Protein AF-A0A1M4RXK2-F1 (afdb_monomer)

Nearest PDB structures (foldseek):
  6ql5-assembly1_A  TM=4.694E-01  e=9.727E+00  Saccharomyces cerevisiae
  6ql9-assembly1_C  TM=3.979E-01  e=5.019E+00  Saccharomyces cerevisiae S288C
  6ql6-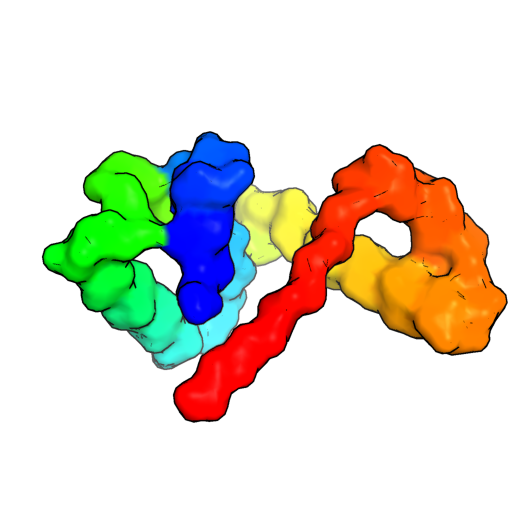assembly1_B  TM=3.701E-01  e=6.121E+00  Saccharomyces cerevisiae

Solvent-accessible surface area (backbone atoms only — not comparable to full-atom values): 5852 Å² total; per-residue (Å²): 134,56,71,63,35,47,38,31,73,74,64,69,44,52,66,48,77,42,74,55,70,58,68,73,57,52,51,50,54,51,52,55,48,53,52,35,40,76,70,64,56,26,58,88,82,49,43,80,45,68,40,48,55,90,80,39,70,70,65,55,53,62,56,54,54,51,49,25,47,54,37,33,76,73,71,46,45,76,64,23,70,72,44,52,90,80,56,87,87,79,89,80,77,79,80,129

Structure (mmCIF, N/CA/C/O backbone):
data_AF-A0A1M4RXK2-F1
#
_entry.id   AF-A0A1M4RXK2-F1
#
loop_
_atom_site.group_PDB
_atom_site.id
_atom_site.type_symbol
_atom_site.label_atom_id
_atom_site.label_alt_id
_atom_site.label_comp_id
_atom_site.label_asym_id
_atom_site.label_entity_id
_atom_site.label_seq_id
_atom_site.pdbx_PDB_ins_code
_atom_site.Cartn_x
_atom_site.Cartn_y
_atom_site.Cartn_z
_atom_site.occupancy
_atom_site.B_iso_or_equiv
_atom_site.auth_seq_id
_atom_site.auth_comp_id
_atom_site.auth_asym_id
_atom_site.auth_atom_id
_atom_site.pdbx_PDB_model_num
ATOM 1 N N . MET A 1 1 ? -10.740 13.062 -2.199 1.00 56.62 1 MET A N 1
ATOM 2 C CA . MET A 1 1 ? -11.106 11.746 -1.629 1.00 56.62 1 MET A CA 1
ATOM 3 C C . MET A 1 1 ? -9.842 11.098 -1.102 1.00 56.62 1 MET A C 1
ATOM 5 O O . MET A 1 1 ? -8.802 11.283 -1.721 1.00 56.62 1 MET A O 1
ATOM 9 N N . THR A 1 2 ? -9.905 10.410 0.038 1.00 75.94 2 THR A N 1
ATOM 10 C CA . THR A 1 2 ? -8.755 9.670 0.587 1.00 75.94 2 THR A CA 1
ATOM 11 C C . THR A 1 2 ? -8.646 8.295 -0.075 1.00 75.94 2 THR A C 1
ATOM 13 O O . THR A 1 2 ? -9.654 7.751 -0.525 1.00 75.94 2 THR A O 1
ATOM 16 N N . LEU A 1 3 ? -7.440 7.715 -0.103 1.00 82.81 3 LEU A N 1
ATOM 17 C CA . LEU A 1 3 ? -7.179 6.377 -0.657 1.00 82.81 3 LEU A CA 1
ATOM 18 C C . LEU A 1 3 ? -8.163 5.319 -0.122 1.00 82.81 3 LEU A C 1
ATOM 20 O O . LEU A 1 3 ? -8.736 4.559 -0.889 1.00 82.81 3 LEU A O 1
ATOM 24 N N . MET A 1 4 ? -8.435 5.334 1.183 1.00 88.00 4 MET A N 1
ATOM 25 C CA . MET A 1 4 ? -9.327 4.376 1.854 1.00 88.00 4 MET A CA 1
ATOM 26 C C . MET A 1 4 ? -10.773 4.442 1.338 1.00 88.00 4 MET A C 1
ATOM 28 O O . MET A 1 4 ? -11.435 3.417 1.223 1.0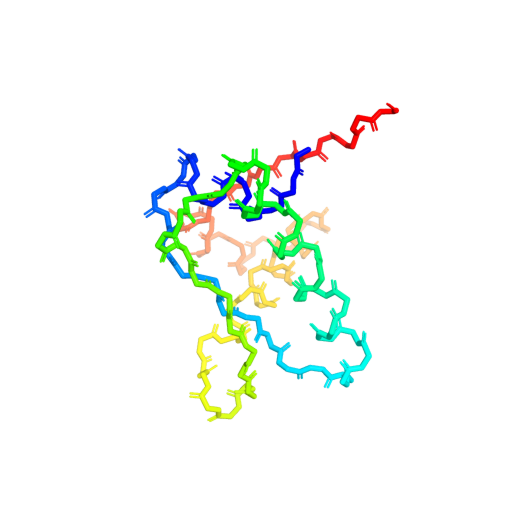0 88.00 4 MET A O 1
ATOM 32 N N . THR A 1 5 ? -11.249 5.644 0.990 1.00 84.38 5 THR A N 1
ATOM 33 C CA . THR A 1 5 ? -12.595 5.854 0.422 1.00 84.38 5 THR A CA 1
ATOM 34 C C . THR A 1 5 ? -12.697 5.200 -0.954 1.00 84.38 5 THR A C 1
ATOM 36 O O . THR A 1 5 ? -13.682 4.539 -1.270 1.00 84.38 5 THR A O 1
ATOM 39 N N . ILE A 1 6 ? -11.650 5.372 -1.766 1.00 86.88 6 ILE A N 1
ATOM 40 C CA . ILE A 1 6 ? -11.569 4.806 -3.113 1.00 86.88 6 ILE A CA 1
ATOM 41 C C . ILE A 1 6 ? -11.506 3.280 -3.029 1.00 86.88 6 ILE A C 1
ATOM 43 O O . ILE A 1 6 ? -12.274 2.608 -3.707 1.00 86.88 6 ILE A O 1
ATOM 47 N N . LEU A 1 7 ? -10.640 2.739 -2.170 1.00 88.69 7 LEU A N 1
ATOM 48 C CA . LEU A 1 7 ? -10.480 1.295 -1.994 1.00 88.69 7 LEU A CA 1
ATOM 49 C C . LEU A 1 7 ? -11.773 0.630 -1.498 1.00 88.69 7 LEU A C 1
ATOM 51 O O . LEU A 1 7 ? -12.208 -0.359 -2.080 1.00 88.69 7 LEU A O 1
ATOM 55 N N . SER A 1 8 ? -12.421 1.209 -0.484 1.00 88.38 8 SER A N 1
ATOM 56 C CA . SER A 1 8 ? -13.656 0.655 0.080 1.00 88.38 8 SER A CA 1
ATOM 57 C C . SER A 1 8 ? -14.831 0.731 -0.897 1.00 88.38 8 SER A C 1
ATOM 59 O O . SER A 1 8 ? -15.486 -0.277 -1.139 1.00 88.38 8 SER A O 1
ATOM 61 N N . GLY A 1 9 ? -15.103 1.902 -1.483 1.00 85.56 9 GLY A N 1
ATOM 62 C CA . GLY A 1 9 ? -16.295 2.092 -2.317 1.00 85.56 9 GLY A CA 1
ATOM 63 C C . GLY A 1 9 ? -16.114 1.708 -3.786 1.00 85.56 9 GLY A C 1
ATOM 64 O O . GLY A 1 9 ? -17.039 1.199 -4.408 1.00 85.56 9 GLY A O 1
ATOM 65 N N . GLY A 1 10 ? -14.936 1.972 -4.354 1.00 83.25 10 GLY A N 1
ATOM 66 C CA . GLY A 1 10 ? -14.662 1.782 -5.782 1.00 83.25 10 GLY A CA 1
ATOM 67 C C . GLY A 1 10 ? -14.075 0.418 -6.135 1.00 83.25 10 GLY A C 1
ATOM 68 O O . GLY A 1 10 ? -14.221 -0.018 -7.274 1.00 83.25 10 GLY A O 1
ATOM 69 N N . TYR A 1 11 ? -13.426 -0.249 -5.177 1.00 86.69 11 TYR A N 1
ATOM 70 C CA . TYR A 1 11 ? -12.726 -1.516 -5.411 1.00 86.69 11 TYR A CA 1
ATOM 71 C C . TYR A 1 11 ? -13.215 -2.671 -4.531 1.00 86.69 11 TYR A C 1
ATOM 73 O O . TYR A 1 11 ? -12.730 -3.785 -4.699 1.00 86.69 11 TYR A O 1
ATOM 81 N N . GLY A 1 12 ? -14.159 -2.429 -3.613 1.00 87.62 12 GLY A N 1
ATOM 82 C CA . GLY A 1 12 ? -14.672 -3.466 -2.711 1.00 87.62 12 GLY A CA 1
ATOM 83 C C . GLY A 1 12 ? -13.589 -4.066 -1.811 1.00 87.62 12 GLY A C 1
ATOM 84 O O . GLY A 1 12 ? -13.648 -5.241 -1.474 1.00 87.62 12 GLY A O 1
ATOM 85 N N . VAL A 1 13 ? -12.558 -3.285 -1.481 1.00 91.12 13 VAL A N 1
ATOM 86 C CA . VAL A 1 13 ? -11.494 -3.713 -0.572 1.00 91.12 13 VAL A CA 1
ATOM 87 C C . VAL A 1 13 ? -11.978 -3.531 0.859 1.00 91.12 13 VAL A C 1
ATOM 89 O O . VAL A 1 13 ? -12.389 -2.433 1.232 1.00 91.12 13 VAL A O 1
ATOM 92 N N . ASP A 1 14 ? -11.858 -4.579 1.669 1.00 93.75 14 ASP A N 1
ATOM 93 C CA . ASP A 1 14 ? -12.276 -4.566 3.077 1.00 93.75 14 ASP A CA 1
ATOM 94 C C . ASP A 1 14 ? -11.116 -4.315 4.050 1.00 93.75 14 ASP A C 1
ATOM 96 O O . ASP A 1 14 ? -11.329 -3.990 5.217 1.00 93.75 14 ASP A O 1
ATOM 100 N N . GLU A 1 15 ? -9.868 -4.456 3.603 1.00 94.44 15 GLU A N 1
ATOM 101 C CA . GLU A 1 15 ? -8.691 -4.293 4.455 1.00 94.44 15 GLU A CA 1
ATOM 102 C C . GLU A 1 15 ? -7.544 -3.608 3.711 1.00 94.44 15 GLU A C 1
ATOM 104 O O . GLU A 1 15 ? -7.141 -4.019 2.625 1.00 94.44 15 GLU A O 1
ATOM 109 N N . LEU A 1 16 ? -6.991 -2.568 4.336 1.00 93.69 16 LEU A N 1
ATOM 110 C CA . LEU A 1 16 ? -5.760 -1.913 3.919 1.00 93.69 16 LEU A CA 1
ATOM 111 C C . LEU A 1 16 ? -4.663 -2.189 4.947 1.00 93.69 16 LEU A C 1
ATOM 113 O O . LEU A 1 16 ? -4.775 -1.812 6.118 1.00 93.69 16 LEU A O 1
ATOM 117 N N . VAL A 1 17 ? -3.579 -2.804 4.482 1.00 94.62 17 VAL A N 1
ATOM 118 C CA . VAL A 1 17 ? -2.354 -2.997 5.259 1.00 94.62 17 VAL A CA 1
ATOM 119 C C . VAL A 1 17 ? -1.318 -1.995 4.771 1.00 94.62 17 VAL A C 1
ATOM 121 O O . VAL A 1 17 ? -0.972 -1.979 3.593 1.00 94.62 17 VAL A O 1
ATOM 124 N N . LEU A 1 18 ? -0.843 -1.148 5.677 1.00 94.06 18 LEU A N 1
ATOM 125 C CA . LEU A 1 18 ? 0.262 -0.230 5.433 1.00 94.06 18 LEU A CA 1
ATOM 126 C C . LEU A 1 18 ? 1.526 -0.756 6.101 1.00 94.06 18 LEU A C 1
ATOM 128 O O . LEU A 1 18 ? 1.463 -1.435 7.129 1.00 94.06 18 LEU A O 1
ATOM 132 N N . GLU A 1 19 ? 2.682 -0.413 5.545 1.00 94.25 19 GLU A N 1
ATOM 133 C CA . GLU A 1 19 ? 3.929 -0.673 6.247 1.00 94.25 19 GLU A CA 1
ATOM 134 C C . GLU A 1 19 ? 4.018 0.194 7.505 1.00 94.25 19 GLU A C 1
ATOM 136 O O . GLU A 1 19 ? 3.710 1.391 7.501 1.00 94.25 19 GLU A O 1
ATOM 141 N N . ARG A 1 20 ? 4.432 -0.433 8.603 1.00 93.94 20 ARG A N 1
ATOM 142 C CA . ARG A 1 20 ? 4.661 0.231 9.875 1.00 93.94 20 ARG A CA 1
ATOM 143 C C . ARG A 1 20 ? 5.890 1.129 9.781 1.00 93.94 20 ARG A C 1
ATOM 145 O O . ARG A 1 20 ? 6.979 0.666 9.451 1.00 93.94 20 ARG A O 1
ATOM 152 N N . ARG A 1 21 ? 5.725 2.409 10.120 1.00 90.94 21 ARG A N 1
ATOM 153 C CA . ARG A 1 21 ? 6.796 3.414 10.070 1.00 90.94 21 ARG A CA 1
ATOM 154 C C . ARG A 1 21 ? 7.082 3.932 11.478 1.00 90.94 21 ARG A C 1
ATOM 156 O O . ARG A 1 21 ? 7.105 3.178 12.450 1.00 90.94 21 ARG A O 1
ATOM 163 N N . GLN A 1 22 ? 7.332 5.234 11.610 1.00 95.06 22 GLN A N 1
ATOM 164 C CA . GLN A 1 22 ? 7.397 5.870 12.917 1.00 95.06 22 GLN A CA 1
ATOM 165 C C . GLN A 1 22 ? 5.997 5.918 13.528 1.00 95.06 22 GLN A C 1
ATOM 167 O O . GLN A 1 22 ? 5.039 6.306 12.862 1.00 95.06 22 GLN A O 1
ATOM 172 N N . GLN A 1 23 ? 5.900 5.647 14.829 1.00 94.44 23 GLN A N 1
ATOM 173 C CA . GLN A 1 23 ? 4.637 5.621 15.575 1.00 94.44 23 GLN A CA 1
ATOM 174 C C . GLN A 1 23 ? 3.745 6.850 15.307 1.00 94.44 23 GLN A C 1
ATOM 176 O O . GLN A 1 23 ? 2.550 6.714 15.069 1.00 94.44 23 GLN A O 1
ATOM 181 N N . LYS A 1 24 ? 4.341 8.051 15.249 1.00 95.50 24 LYS A N 1
ATOM 182 C CA . LYS A 1 24 ? 3.632 9.308 14.959 1.00 95.50 24 LYS A CA 1
ATOM 183 C C . LYS A 1 24 ? 2.975 9.333 13.570 1.00 95.50 24 LYS A C 1
ATOM 185 O O . LYS A 1 24 ? 1.940 9.973 13.398 1.00 95.50 24 LYS A O 1
ATOM 190 N N . GLN A 1 25 ? 3.586 8.694 12.575 1.00 92.94 25 GLN A N 1
ATOM 191 C CA . GLN A 1 25 ? 3.033 8.597 11.223 1.00 92.94 25 GLN A CA 1
ATOM 192 C C . GLN A 1 25 ? 1.863 7.614 11.204 1.00 92.94 25 GLN A C 1
ATOM 194 O O . GLN A 1 25 ? 0.781 7.983 10.757 1.00 92.94 25 GLN A O 1
ATOM 199 N N . ASP A 1 26 ? 2.047 6.434 11.795 1.00 95.00 26 ASP A N 1
ATOM 200 C CA . ASP A 1 26 ? 0.988 5.428 11.900 1.00 95.00 26 ASP A CA 1
ATOM 201 C C . ASP A 1 26 ? -0.237 5.967 12.671 1.00 95.00 26 ASP A C 1
ATOM 203 O O . ASP A 1 26 ? -1.387 5.701 12.320 1.00 95.00 26 ASP A O 1
ATOM 207 N N . ASP A 1 27 ? -0.011 6.764 13.723 1.00 95.69 27 ASP A N 1
ATOM 208 C CA . ASP A 1 27 ? -1.078 7.413 14.496 1.00 95.69 27 ASP A CA 1
ATOM 209 C C . ASP A 1 27 ? -1.837 8.460 13.680 1.00 95.69 27 ASP A C 1
ATOM 211 O O . ASP A 1 27 ? -3.059 8.580 13.803 1.00 95.69 27 ASP A O 1
ATOM 215 N N . LYS A 1 28 ? -1.137 9.193 12.808 1.00 94.00 28 LYS A N 1
ATOM 216 C CA . LYS A 1 28 ? -1.771 10.135 11.883 1.00 94.00 28 LYS A CA 1
ATOM 217 C C . LYS A 1 28 ? -2.679 9.395 10.898 1.00 94.00 28 LYS A C 1
ATOM 219 O O . LYS A 1 28 ? -3.813 9.828 10.693 1.00 94.00 28 LYS A O 1
ATOM 224 N N . ASP A 1 29 ? -2.224 8.272 10.350 1.00 93.56 29 ASP A N 1
ATOM 225 C CA . ASP A 1 29 ? -3.014 7.451 9.426 1.00 93.56 29 ASP A CA 1
ATOM 226 C C . ASP A 1 29 ? -4.255 6.868 10.129 1.00 93.56 29 ASP A C 1
ATOM 228 O O . ASP A 1 29 ? -5.377 6.970 9.622 1.00 93.56 29 ASP A O 1
ATOM 232 N N . ARG A 1 30 ? -4.095 6.366 11.364 1.00 94.62 30 ARG A N 1
ATOM 233 C CA . ARG A 1 30 ? -5.212 5.918 12.218 1.00 94.62 30 ARG A CA 1
ATOM 234 C C . ARG A 1 30 ? -6.219 7.029 12.517 1.00 94.62 30 ARG A C 1
ATOM 236 O O . ARG A 1 30 ? -7.423 6.772 12.504 1.00 94.62 30 ARG A O 1
ATOM 243 N N . ALA A 1 31 ? -5.760 8.251 12.780 1.00 94.25 31 ALA A N 1
ATOM 244 C CA . ALA A 1 31 ? -6.641 9.386 13.045 1.00 94.25 31 ALA A CA 1
ATOM 245 C C . ALA A 1 31 ? -7.480 9.751 11.809 1.00 94.25 31 ALA A C 1
ATOM 247 O O . ALA A 1 31 ? -8.693 9.945 11.922 1.00 94.25 31 ALA A O 1
ATOM 248 N N . VAL A 1 32 ? -6.860 9.775 10.624 1.00 92.62 32 VAL A N 1
ATOM 249 C CA . VAL A 1 32 ? -7.556 9.996 9.344 1.00 92.62 32 VAL A CA 1
ATOM 250 C C . VAL A 1 32 ? -8.604 8.907 9.107 1.00 92.62 32 VAL A C 1
ATOM 252 O O . VAL A 1 32 ? -9.753 9.219 8.790 1.00 92.62 32 VAL A O 1
ATOM 255 N N . PHE A 1 33 ? -8.243 7.640 9.327 1.00 93.75 33 PHE A N 1
ATOM 256 C CA . PHE A 1 33 ? -9.171 6.515 9.220 1.00 93.75 33 PHE A CA 1
ATOM 257 C C . PHE A 1 33 ? -10.357 6.637 10.183 1.00 93.75 33 PHE A C 1
ATOM 259 O O . PHE A 1 33 ? -11.505 6.458 9.780 1.00 93.75 33 PHE A O 1
ATOM 266 N N . ALA A 1 34 ? -10.107 6.995 11.445 1.00 92.75 34 ALA A N 1
ATOM 267 C CA . ALA A 1 34 ? -11.160 7.149 12.442 1.00 92.75 34 ALA A CA 1
ATOM 268 C C . ALA A 1 34 ? -12.182 8.227 12.045 1.00 92.75 34 ALA A C 1
ATOM 270 O O . ALA A 1 34 ? -13.384 8.021 12.225 1.00 92.75 34 ALA A O 1
ATOM 271 N N . VAL A 1 35 ? -11.728 9.350 11.478 1.00 92.44 35 VAL A N 1
ATOM 272 C CA . VAL A 1 35 ? -12.612 10.400 10.943 1.00 92.44 35 VAL A CA 1
ATOM 273 C C . VAL A 1 35 ? -13.396 9.893 9.732 1.00 92.44 35 VAL A C 1
ATOM 275 O O . VAL A 1 35 ? -14.611 10.091 9.664 1.00 92.44 35 VAL A O 1
ATOM 278 N N . ALA A 1 36 ? -12.738 9.200 8.800 1.00 90.44 36 ALA A N 1
ATOM 279 C CA . ALA A 1 36 ? -13.385 8.662 7.604 1.00 90.44 36 ALA A CA 1
ATOM 280 C C . ALA A 1 36 ? -14.472 7.627 7.938 1.00 90.44 36 ALA A C 1
ATOM 282 O O . ALA A 1 36 ? -15.565 7.674 7.380 1.00 90.44 36 ALA A O 1
ATOM 283 N N . ARG A 1 37 ? -14.218 6.757 8.920 1.00 91.56 37 ARG A N 1
ATOM 284 C CA . ARG A 1 37 ? -15.201 5.785 9.410 1.00 91.56 37 ARG A CA 1
ATOM 285 C C . ARG A 1 37 ? -16.372 6.462 10.123 1.00 91.56 37 ARG A C 1
ATOM 287 O O . ARG A 1 37 ? -17.521 6.150 9.839 1.00 91.56 37 ARG A O 1
ATOM 294 N N . LYS A 1 38 ? -16.107 7.427 11.015 1.00 92.12 38 LYS A N 1
ATOM 295 C CA . LYS A 1 38 ? -17.169 8.170 11.728 1.00 92.12 38 LYS A CA 1
ATOM 296 C C . LYS A 1 38 ? -18.080 8.970 10.794 1.00 92.12 38 LYS A C 1
ATOM 298 O O . LYS A 1 38 ? -19.240 9.175 11.122 1.00 92.12 38 LYS A O 1
ATOM 303 N N . SER A 1 39 ? -17.555 9.431 9.663 1.00 90.56 39 SER A N 1
ATOM 304 C CA . SER A 1 39 ? -18.307 10.194 8.657 1.00 90.56 39 SER A CA 1
ATOM 305 C C . SER A 1 39 ? -19.007 9.319 7.612 1.00 90.56 39 SER A C 1
ATOM 307 O O . SER A 1 39 ? -19.649 9.859 6.717 1.00 90.56 39 SER A O 1
ATOM 309 N N . GLY A 1 40 ? -18.886 7.988 7.698 1.00 89.69 40 GLY A N 1
ATOM 310 C CA . GLY A 1 40 ? -19.475 7.060 6.728 1.00 89.69 40 GLY A CA 1
ATOM 311 C C . GLY A 1 40 ? -18.803 7.078 5.351 1.00 89.69 40 GLY A C 1
ATOM 312 O O . GLY A 1 40 ? -19.344 6.513 4.408 1.00 89.69 40 GLY A O 1
ATOM 313 N N . MET A 1 41 ? -17.628 7.708 5.213 1.00 88.69 41 MET A N 1
ATOM 314 C CA . MET A 1 41 ? -16.867 7.709 3.954 1.00 88.69 41 MET A CA 1
ATOM 315 C C . MET A 1 41 ? -16.224 6.350 3.649 1.00 88.69 41 MET A C 1
ATOM 317 O O . MET A 1 41 ? -15.815 6.098 2.521 1.00 88.69 41 MET A O 1
ATOM 321 N N . VAL A 1 42 ? -16.092 5.490 4.654 1.00 91.25 42 VAL A N 1
ATOM 322 C CA . VAL A 1 42 ? -15.538 4.141 4.539 1.00 91.25 42 VAL A CA 1
ATOM 323 C C . VAL A 1 42 ? -16.479 3.191 5.276 1.00 91.25 42 VAL A C 1
ATOM 325 O O . VAL A 1 42 ? -17.044 3.581 6.303 1.00 91.25 42 VAL A O 1
ATOM 328 N N . SER A 1 43 ? -16.645 1.967 4.762 1.00 87.94 43 SER A N 1
ATOM 329 C CA . SER A 1 43 ? -17.469 0.932 5.401 1.00 87.94 43 SER A CA 1
ATOM 330 C C . SER A 1 43 ? -17.102 0.735 6.879 1.00 87.94 43 SER A C 1
ATOM 332 O O . SER A 1 43 ? -15.934 0.838 7.265 1.00 87.94 43 SER A O 1
ATOM 334 N N . ALA A 1 44 ? -18.102 0.422 7.708 1.00 87.12 44 ALA A N 1
ATOM 335 C CA . ALA A 1 44 ? -17.903 0.121 9.125 1.00 87.12 44 ALA A CA 1
ATOM 336 C C . ALA A 1 44 ? -16.996 -1.104 9.342 1.00 87.12 44 ALA A C 1
ATOM 338 O O . ALA A 1 44 ? -16.244 -1.133 10.319 1.00 87.12 44 ALA A O 1
ATOM 339 N N . ASP A 1 45 ? -17.027 -2.051 8.402 1.00 90.44 45 ASP A N 1
ATOM 340 C CA . ASP A 1 45 ? -16.263 -3.301 8.448 1.00 90.44 45 ASP A CA 1
ATOM 341 C C . ASP A 1 45 ? -14.848 -3.172 7.868 1.00 90.44 45 ASP A C 1
ATOM 343 O O . ASP A 1 45 ? -14.037 -4.090 8.007 1.00 90.44 45 ASP A O 1
ATOM 347 N N . PHE A 1 46 ? -14.521 -2.024 7.262 1.00 94.00 46 PHE A N 1
ATOM 348 C CA . PHE A 1 46 ? -13.202 -1.785 6.690 1.00 94.00 46 PHE A CA 1
ATOM 349 C C . PHE A 1 46 ? -12.123 -1.761 7.778 1.00 94.00 46 PHE A C 1
ATOM 351 O O . PHE A 1 46 ? -12.283 -1.127 8.827 1.00 94.00 46 PHE A O 1
ATOM 358 N N . LYS A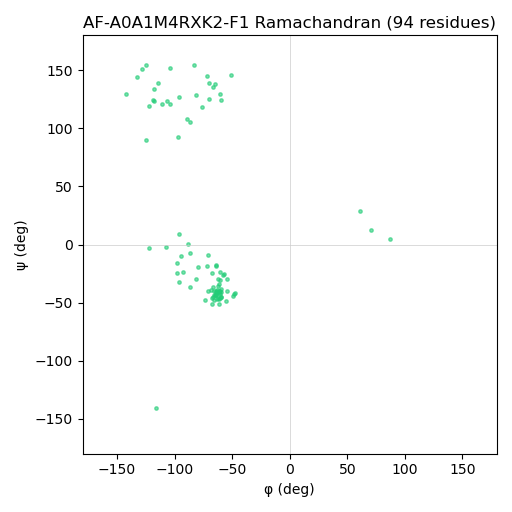 1 47 ? -10.978 -2.388 7.511 1.00 95.00 47 LYS A N 1
ATOM 359 C CA . LYS A 1 47 ? -9.855 -2.492 8.450 1.00 95.00 47 LYS A CA 1
ATOM 360 C C . LYS A 1 47 ? -8.634 -1.734 7.945 1.00 95.00 47 LYS A C 1
ATOM 362 O O . LYS A 1 47 ? -8.282 -1.793 6.772 1.00 95.00 47 LYS A O 1
ATOM 367 N N . LEU A 1 48 ? -7.959 -1.050 8.866 1.00 95.12 48 LEU A N 1
ATOM 368 C CA . LEU A 1 48 ? -6.632 -0.478 8.649 1.00 95.12 48 LEU A CA 1
ATOM 369 C C . LEU A 1 48 ? -5.648 -1.118 9.622 1.00 95.12 48 LEU A C 1
ATOM 371 O O . LEU A 1 48 ? -5.829 -1.015 10.839 1.00 95.12 48 LEU A O 1
ATOM 375 N N . ARG A 1 49 ? -4.583 -1.718 9.092 1.00 95.25 49 ARG A N 1
ATOM 376 C CA . ARG A 1 49 ? -3.484 -2.289 9.877 1.00 95.25 49 ARG A CA 1
ATOM 377 C C . ARG A 1 49 ? -2.147 -1.711 9.452 1.00 95.25 49 ARG A C 1
ATOM 379 O O . ARG A 1 49 ? -1.985 -1.267 8.321 1.00 95.25 49 ARG A O 1
ATOM 386 N N . HIS A 1 50 ? -1.209 -1.734 10.391 1.00 95.81 50 HIS A N 1
ATOM 387 C CA . HIS A 1 50 ? 0.192 -1.439 10.129 1.00 95.81 50 HIS A CA 1
ATOM 388 C C . HIS A 1 50 ? 1.000 -2.681 10.471 1.00 95.81 50 HIS A C 1
ATOM 390 O O . HIS A 1 50 ? 0.901 -3.165 11.597 1.00 95.81 50 HIS A O 1
ATOM 396 N N . GLU A 1 51 ? 1.779 -3.177 9.521 1.00 95.75 51 GLU A N 1
ATOM 397 C CA . GLU A 1 51 ? 2.601 -4.377 9.683 1.00 95.75 51 GLU A CA 1
ATOM 398 C C . GLU A 1 51 ? 4.041 -4.080 9.271 1.00 95.75 51 GLU A C 1
ATOM 400 O O . GLU A 1 51 ? 4.291 -3.225 8.424 1.00 95.75 51 GLU A O 1
ATOM 405 N N . TYR A 1 52 ? 5.007 -4.771 9.869 1.00 91.88 52 TYR A N 1
ATOM 406 C CA . TYR A 1 52 ? 6.387 -4.701 9.387 1.00 91.88 52 TYR A CA 1
ATOM 407 C C . TYR A 1 52 ? 6.508 -5.458 8.058 1.00 91.88 52 TYR A C 1
ATOM 409 O O . TYR A 1 52 ? 5.893 -6.517 7.909 1.00 91.88 52 TYR A O 1
ATOM 417 N N . GLY A 1 53 ? 7.352 -4.993 7.129 1.00 88.12 53 GLY A N 1
ATOM 418 C CA . GLY A 1 53 ? 7.610 -5.704 5.869 1.00 88.12 53 GLY A CA 1
ATOM 419 C C . GLY A 1 53 ? 8.051 -7.164 6.059 1.00 88.12 53 GLY A C 1
ATOM 420 O O . GLY A 1 53 ? 7.708 -8.033 5.263 1.00 88.12 53 GLY A O 1
ATOM 421 N N . THR A 1 54 ? 8.721 -7.477 7.173 1.00 88.75 54 THR A N 1
ATOM 422 C CA . THR A 1 54 ? 9.090 -8.856 7.541 1.00 88.75 54 THR A CA 1
ATOM 423 C C . THR A 1 54 ? 7.896 -9.750 7.884 1.00 88.75 54 THR A C 1
ATOM 425 O O . THR A 1 54 ? 8.008 -10.968 7.772 1.00 88.75 54 THR A O 1
ATOM 428 N N . GLN A 1 55 ? 6.769 -9.175 8.314 1.00 92.25 55 GLN A N 1
ATOM 429 C CA . GLN A 1 55 ? 5.552 -9.908 8.685 1.00 92.25 55 GLN A CA 1
ATOM 430 C C . GLN A 1 55 ? 4.510 -9.943 7.569 1.00 92.25 55 GLN A C 1
ATOM 432 O O . GLN A 1 55 ? 3.713 -10.878 7.520 1.00 92.25 55 GLN A O 1
ATOM 437 N N . GLN A 1 56 ? 4.535 -8.970 6.657 1.00 92.06 56 GLN A N 1
ATOM 438 C CA . GLN A 1 56 ? 3.725 -8.995 5.447 1.00 92.06 56 GLN A CA 1
ATOM 439 C C . GLN A 1 56 ? 4.624 -8.843 4.216 1.00 92.06 56 GLN A C 1
ATOM 441 O O . GLN A 1 56 ? 4.836 -7.721 3.748 1.00 92.06 56 GLN A O 1
ATOM 446 N N . PRO A 1 57 ? 5.123 -9.962 3.653 1.00 86.56 57 PRO A N 1
ATOM 447 C CA . PRO A 1 57 ? 6.007 -9.928 2.499 1.00 86.56 57 PRO A CA 1
ATOM 448 C C . PRO A 1 57 ? 5.401 -9.204 1.303 1.00 86.56 57 PRO A C 1
ATOM 450 O O . PRO A 1 57 ? 6.143 -8.672 0.509 1.00 86.56 57 PRO A O 1
ATOM 453 N N . MET A 1 58 ? 4.080 -9.109 1.145 1.00 90.06 58 MET A N 1
ATOM 454 C CA . MET A 1 58 ? 3.511 -8.390 -0.005 1.00 90.06 58 MET A CA 1
ATOM 455 C C . MET A 1 58 ? 3.676 -6.862 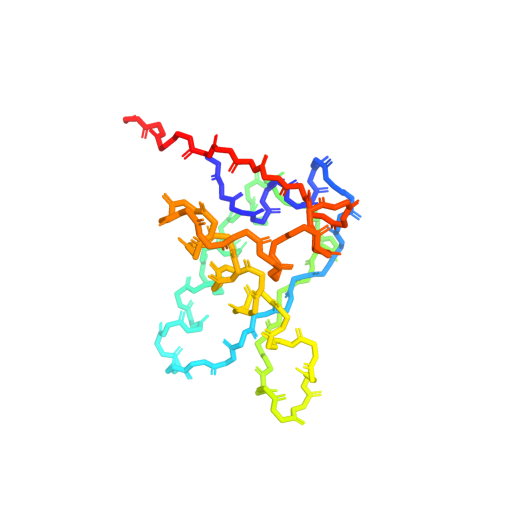0.057 1.00 90.06 58 MET A C 1
ATOM 457 O O . MET A 1 58 ? 3.413 -6.192 -0.940 1.00 90.06 58 MET A O 1
ATOM 461 N N . LEU A 1 59 ? 4.135 -6.299 1.182 1.00 91.88 59 LEU A N 1
ATOM 462 C CA . LEU A 1 59 ? 4.333 -4.853 1.325 1.00 91.88 59 LEU A CA 1
ATOM 463 C C . LEU A 1 59 ? 5.401 -4.276 0.385 1.00 91.88 59 LEU A C 1
ATOM 465 O O . LEU A 1 59 ? 5.342 -3.083 0.128 1.00 91.88 59 LEU A O 1
ATOM 469 N N . TRP A 1 60 ? 6.305 -5.090 -0.181 1.00 90.44 60 TRP A N 1
ATOM 470 C CA . TRP A 1 60 ? 7.292 -4.613 -1.167 1.00 90.44 60 TRP A CA 1
ATOM 471 C C . TRP A 1 60 ? 6.730 -4.453 -2.585 1.00 90.44 60 TRP A C 1
ATOM 473 O O . TRP A 1 60 ? 7.341 -3.785 -3.422 1.00 90.44 60 TRP A O 1
ATOM 483 N N . VAL A 1 61 ? 5.600 -5.099 -2.903 1.00 90.94 61 VAL A N 1
ATOM 484 C CA . VAL A 1 61 ? 5.050 -5.121 -4.271 1.00 90.94 61 VAL A CA 1
ATOM 485 C C . VAL A 1 61 ? 4.740 -3.709 -4.784 1.00 90.94 61 VAL A C 1
ATOM 487 O O . VAL A 1 61 ? 5.146 -3.405 -5.910 1.00 90.94 61 VAL A O 1
ATOM 490 N N . PRO A 1 62 ? 4.095 -2.816 -4.001 1.00 89.62 62 PRO A N 1
ATOM 491 C CA . PRO A 1 62 ? 3.879 -1.433 -4.414 1.00 89.62 62 PRO A CA 1
ATOM 492 C C . PRO A 1 62 ? 5.165 -0.704 -4.821 1.00 89.62 62 PRO A C 1
ATOM 494 O O . PRO A 1 62 ? 5.150 0.008 -5.822 1.00 89.62 62 PRO A O 1
ATOM 497 N N . ASP A 1 63 ? 6.281 -0.909 -4.114 1.00 91.06 63 ASP A N 1
ATOM 498 C CA . ASP A 1 63 ? 7.555 -0.254 -4.437 1.00 91.06 63 ASP A CA 1
ATOM 499 C C . ASP A 1 63 ? 8.117 -0.718 -5.783 1.00 91.06 63 ASP A C 1
ATOM 501 O O . ASP A 1 63 ? 8.598 0.098 -6.569 1.00 91.06 63 ASP A O 1
ATOM 505 N N . GLN A 1 64 ? 8.018 -2.014 -6.090 1.00 92.94 64 GLN A N 1
ATOM 506 C CA . GLN A 1 64 ? 8.470 -2.544 -7.382 1.00 92.94 64 GLN A CA 1
ATOM 507 C C . GLN A 1 64 ? 7.592 -2.055 -8.536 1.00 92.94 64 GLN A C 1
ATOM 509 O O . GLN A 1 64 ? 8.112 -1.697 -9.594 1.00 92.94 64 GLN A O 1
ATOM 514 N N . VAL A 1 65 ? 6.275 -1.970 -8.323 1.00 95.12 65 VAL A N 1
ATOM 515 C CA . VAL A 1 65 ? 5.346 -1.399 -9.308 1.00 95.12 65 VAL A CA 1
ATOM 516 C C . VAL A 1 65 ? 5.658 0.078 -9.557 1.00 95.12 65 VAL A C 1
ATOM 518 O O . VAL A 1 65 ? 5.765 0.491 -10.712 1.00 95.12 65 VAL A O 1
ATOM 521 N N . LEU A 1 66 ? 5.855 0.868 -8.497 1.00 93.94 66 LEU A N 1
ATOM 522 C CA . LEU A 1 66 ? 6.192 2.289 -8.610 1.00 93.94 66 LEU A CA 1
ATOM 523 C C . LEU A 1 66 ? 7.554 2.513 -9.276 1.00 93.94 66 LEU A C 1
ATOM 525 O O . LEU A 1 66 ? 7.679 3.411 -10.108 1.00 93.94 66 LEU A O 1
ATOM 529 N N . GLY A 1 67 ? 8.556 1.695 -8.948 1.00 95.56 67 GLY A N 1
ATOM 530 C CA . GLY A 1 67 ? 9.877 1.746 -9.572 1.00 95.56 67 GLY A CA 1
ATOM 531 C C . GLY A 1 67 ? 9.815 1.467 -11.074 1.00 95.56 67 GLY A C 1
ATOM 532 O O . GLY A 1 67 ? 10.286 2.278 -11.869 1.00 95.56 67 GLY A O 1
A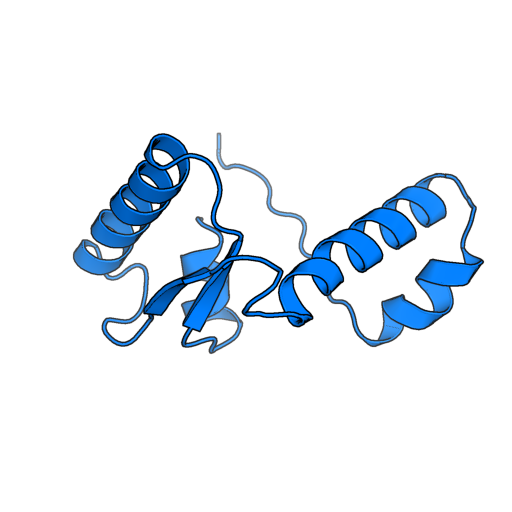TOM 533 N N . ALA A 1 68 ? 9.161 0.370 -11.470 1.00 96.94 68 ALA A N 1
ATOM 534 C CA . ALA A 1 68 ? 8.992 0.008 -12.876 1.00 96.94 68 ALA A CA 1
ATOM 535 C C . ALA A 1 68 ? 8.196 1.061 -13.661 1.00 96.94 68 ALA A C 1
ATOM 537 O O . ALA A 1 68 ? 8.553 1.384 -14.794 1.00 96.94 68 ALA A O 1
ATOM 538 N N . TYR A 1 69 ? 7.147 1.626 -13.057 1.00 96.19 69 TYR A N 1
ATOM 539 C CA . TYR A 1 69 ? 6.382 2.717 -13.657 1.00 96.19 69 TYR A CA 1
ATOM 540 C C . TYR A 1 69 ? 7.249 3.965 -13.876 1.00 96.19 69 TYR A C 1
ATOM 542 O O . TYR A 1 69 ? 7.248 4.541 -14.963 1.00 96.19 69 TYR A O 1
ATOM 550 N N . GLY A 1 70 ? 8.038 4.360 -12.871 1.00 96.06 70 GLY A N 1
ATOM 551 C CA . GLY A 1 70 ? 8.958 5.493 -12.979 1.00 96.06 70 GLY A CA 1
ATOM 552 C C . GLY A 1 70 ? 10.012 5.302 -14.073 1.00 96.06 70 GLY A C 1
ATOM 553 O O . GLY A 1 70 ? 10.263 6.221 -14.853 1.00 96.06 70 GLY A O 1
ATOM 554 N N . ASP A 1 71 ? 10.580 4.100 -14.180 1.00 97.44 71 ASP A N 1
ATOM 555 C CA . ASP A 1 71 ? 11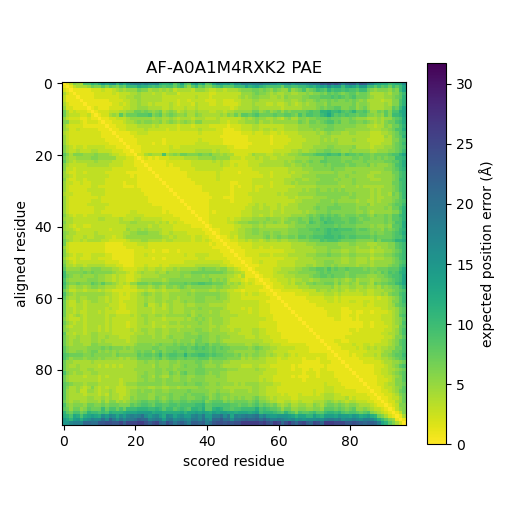.510 3.734 -15.253 1.00 97.44 71 ASP A CA 1
ATOM 556 C C . ASP A 1 71 ? 10.851 3.823 -16.638 1.00 97.44 71 ASP A C 1
ATOM 558 O O . ASP A 1 71 ? 11.443 4.377 -17.571 1.00 97.44 71 ASP A O 1
ATOM 562 N N . ALA A 1 72 ? 9.605 3.362 -16.771 1.00 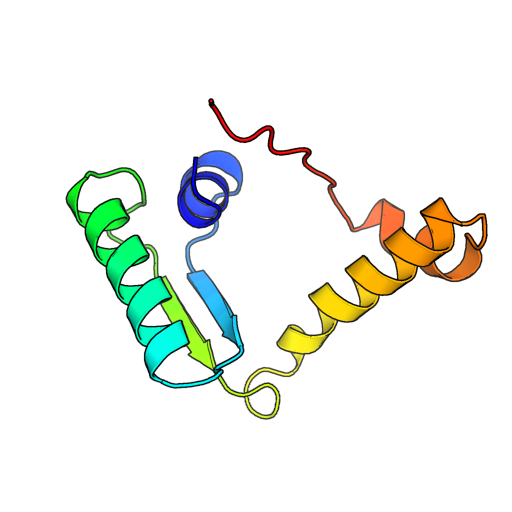96.69 72 ALA A N 1
ATOM 563 C CA . ALA A 1 72 ? 8.848 3.474 -18.014 1.00 96.69 72 ALA A CA 1
ATOM 564 C C . ALA A 1 72 ? 8.585 4.932 -18.409 1.00 96.69 72 ALA A C 1
ATOM 566 O O . ALA A 1 72 ? 8.741 5.276 -19.582 1.00 96.69 72 ALA A O 1
ATOM 567 N N . CYS A 1 73 ? 8.286 5.815 -17.448 1.00 95.31 73 CYS A N 1
ATOM 568 C CA . CYS A 1 73 ? 8.180 7.256 -17.701 1.00 95.31 73 CYS A CA 1
ATOM 569 C C . CYS A 1 73 ? 9.489 7.874 -18.229 1.00 95.31 73 CYS A C 1
ATOM 571 O O . CYS A 1 73 ? 9.448 8.902 -18.900 1.00 95.31 73 CYS A O 1
ATOM 573 N N . MET A 1 74 ? 10.636 7.244 -17.961 1.00 96.81 74 MET A N 1
ATOM 574 C CA . MET A 1 74 ? 11.960 7.638 -18.461 1.00 96.81 74 MET A CA 1
ATOM 575 C C . MET A 1 74 ? 12.386 6.858 -19.720 1.00 96.81 74 MET A C 1
ATOM 577 O O . MET A 1 74 ? 13.538 6.946 -20.143 1.00 96.81 74 MET A O 1
ATOM 581 N N . GLY A 1 75 ? 11.479 6.079 -20.320 1.00 97.25 75 GLY A N 1
ATOM 582 C CA . GLY A 1 75 ? 11.714 5.309 -21.545 1.00 97.25 75 GLY A CA 1
ATOM 583 C C . GLY A 1 75 ? 12.300 3.907 -21.344 1.00 97.25 75 GLY A C 1
ATOM 584 O O . GLY A 1 75 ? 12.582 3.226 -22.328 1.00 97.25 75 GLY A O 1
ATOM 585 N N . LYS A 1 76 ? 12.471 3.435 -20.102 1.00 97.44 76 LYS A N 1
ATOM 586 C CA . LYS A 1 76 ? 12.940 2.072 -19.795 1.00 97.44 76 LYS A CA 1
ATOM 587 C C . LYS A 1 76 ? 11.750 1.157 -19.504 1.00 97.44 76 LYS A C 1
ATOM 589 O O . LYS A 1 76 ? 11.287 1.055 -18.375 1.00 97.44 76 LYS A O 1
ATOM 594 N N . THR A 1 77 ? 11.2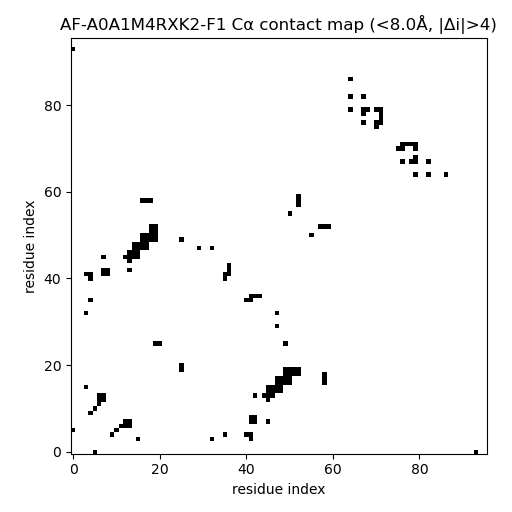39 0.478 -20.524 1.00 96.44 77 THR A N 1
ATOM 595 C CA . THR A 1 77 ? 9.921 -0.180 -20.444 1.00 96.44 77 THR A CA 1
ATOM 596 C C . THR A 1 77 ? 9.945 -1.659 -20.055 1.00 96.44 77 THR A C 1
ATOM 598 O O . THR A 1 77 ? 8.888 -2.214 -19.773 1.00 96.44 77 THR A O 1
ATOM 601 N N . THR A 1 78 ? 11.111 -2.312 -20.000 1.00 96.69 78 THR A N 1
ATOM 602 C CA . THR A 1 78 ? 11.211 -3.778 -19.849 1.00 96.69 78 THR A CA 1
ATOM 603 C C . THR A 1 78 ? 10.477 -4.323 -18.621 1.00 96.69 78 THR A C 1
ATOM 605 O O . THR A 1 78 ? 9.713 -5.275 -18.742 1.00 96.69 78 THR A O 1
ATOM 608 N N . ALA A 1 79 ? 10.688 -3.728 -17.443 1.00 94.25 79 ALA A N 1
ATOM 609 C CA . ALA A 1 79 ? 10.026 -4.172 -16.215 1.00 94.25 79 ALA A CA 1
ATOM 610 C C . ALA A 1 79 ? 8.530 -3.823 -16.219 1.00 94.25 79 ALA A C 1
ATOM 612 O O . ALA A 1 79 ? 7.698 -4.632 -15.813 1.00 94.25 79 ALA A O 1
ATOM 613 N N . TRP A 1 80 ? 8.182 -2.636 -16.720 1.00 97.00 80 TRP A N 1
ATOM 614 C CA . TRP A 1 80 ? 6.798 -2.177 -16.785 1.00 97.00 80 TRP A CA 1
ATOM 615 C C . TRP A 1 80 ? 5.934 -3.041 -17.699 1.00 97.00 80 TRP A C 1
ATOM 617 O O . TRP A 1 80 ? 4.827 -3.387 -17.310 1.00 97.00 80 TRP A O 1
ATOM 627 N N . ALA A 1 81 ? 6.451 -3.478 -18.849 1.00 96.88 81 ALA A N 1
ATOM 628 C CA . ALA A 1 81 ? 5.716 -4.331 -19.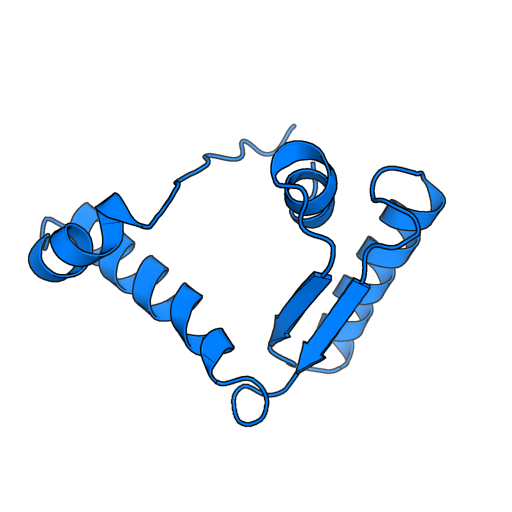785 1.00 96.88 81 ALA A CA 1
ATOM 629 C C . ALA A 1 81 ? 5.230 -5.654 -19.157 1.00 96.88 81 ALA A C 1
ATOM 631 O O . ALA A 1 81 ? 4.239 -6.224 -19.607 1.00 96.88 81 ALA A O 1
ATOM 632 N N . LEU A 1 82 ? 5.909 -6.141 -18.111 1.00 96.06 82 LEU A N 1
ATOM 633 C CA . LEU A 1 82 ? 5.498 -7.332 -17.361 1.00 96.06 82 LEU A CA 1
ATOM 634 C C . LEU A 1 82 ? 4.413 -7.033 -16.318 1.00 96.06 82 LEU A C 1
ATOM 636 O O . LEU A 1 82 ? 3.623 -7.912 -15.985 1.00 96.06 82 LEU A O 1
ATOM 640 N N . LEU A 1 83 ? 4.392 -5.815 -15.773 1.00 95.75 83 LEU A N 1
ATOM 641 C CA . LEU A 1 83 ? 3.515 -5.424 -14.668 1.00 95.75 83 LEU A CA 1
ATOM 642 C C . LEU A 1 83 ? 2.243 -4.723 -15.143 1.00 95.75 83 LEU A C 1
ATOM 644 O O . LEU A 1 83 ? 1.198 -4.891 -14.524 1.00 95.75 83 LEU A O 1
ATOM 648 N N . GLU A 1 84 ? 2.313 -3.978 -16.243 1.00 95.12 84 GLU A N 1
ATOM 649 C CA . GLU A 1 84 ? 1.216 -3.192 -16.811 1.00 95.12 84 GLU A CA 1
ATOM 650 C C . GLU A 1 84 ? -0.106 -3.972 -16.942 1.00 95.12 84 GLU A C 1
ATOM 652 O O . GLU A 1 84 ? -1.132 -3.436 -16.523 1.00 95.12 84 GLU A O 1
ATOM 657 N N . PRO A 1 85 ? -0.134 -5.246 -17.394 1.00 96.31 85 PRO A N 1
ATOM 658 C CA . PRO A 1 85 ? -1.386 -6.005 -17.485 1.00 96.31 85 PRO A CA 1
ATOM 659 C C . PRO A 1 85 ? -2.068 -6.272 -16.133 1.00 96.31 85 PRO A C 1
ATOM 661 O O . PRO A 1 85 ? -3.246 -6.623 -16.089 1.00 96.31 85 PRO A O 1
ATOM 664 N N . HIS A 1 86 ? -1.328 -6.140 -15.032 1.00 93.00 86 HIS A N 1
ATOM 665 C CA . HIS A 1 86 ? -1.773 -6.427 -13.669 1.00 93.00 86 HIS A CA 1
ATOM 666 C C . HIS A 1 86 ? -1.985 -5.165 -12.828 1.00 93.00 86 HIS A C 1
ATOM 668 O O . HIS A 1 86 ? -2.381 -5.261 -11.665 1.00 93.00 86 HIS A O 1
ATOM 674 N N . VAL A 1 87 ? -1.714 -3.984 -13.387 1.00 91.44 87 VAL A N 1
ATOM 675 C CA . VAL A 1 87 ? -1.731 -2.716 -12.659 1.00 91.44 87 VAL A CA 1
ATOM 676 C C . VAL A 1 87 ? -2.791 -1.797 -13.248 1.00 91.44 87 VAL A C 1
ATOM 678 O O . VAL A 1 87 ? -2.876 -1.593 -14.454 1.00 91.44 87 VAL A O 1
ATOM 681 N N . ARG A 1 88 ? -3.586 -1.180 -12.371 1.00 87.31 88 ARG A N 1
ATOM 682 C CA . ARG A 1 88 ? -4.493 -0.091 -12.734 1.00 87.31 88 ARG A CA 1
ATOM 683 C C . ARG A 1 88 ? -3.936 1.226 -12.208 1.00 87.31 88 ARG A C 1
ATOM 685 O O . ARG A 1 88 ? -3.712 1.363 -11.008 1.00 87.31 88 ARG A O 1
ATOM 692 N N . ILE A 1 89 ? -3.739 2.192 -13.103 1.00 86.56 89 ILE A N 1
ATOM 693 C CA . ILE A 1 89 ? -3.279 3.541 -12.755 1.00 86.56 89 ILE A CA 1
ATOM 694 C C . ILE A 1 89 ? -4.489 4.463 -12.621 1.00 86.56 89 ILE A C 1
ATOM 696 O O . ILE A 1 89 ? -5.301 4.571 -13.536 1.00 86.56 89 ILE A O 1
ATOM 700 N N . GLU A 1 90 ? -4.579 5.155 -11.488 1.00 82.50 90 GLU A N 1
ATOM 701 C CA . GLU A 1 90 ? -5.606 6.160 -11.216 1.00 82.50 90 GLU A CA 1
ATOM 702 C C . GLU A 1 90 ? -4.951 7.503 -10.900 1.00 82.50 90 GLU A C 1
ATOM 704 O O . GLU A 1 90 ? -4.219 7.643 -9.916 1.00 82.50 90 GLU A O 1
ATOM 709 N N . THR A 1 91 ? -5.240 8.519 -11.711 1.00 80.25 91 THR A N 1
ATOM 710 C CA . THR A 1 91 ? -4.751 9.880 -11.469 1.00 80.25 91 THR A CA 1
ATOM 711 C C . THR A 1 91 ? -5.714 10.609 -10.542 1.00 80.25 91 THR A C 1
ATOM 713 O O . THR A 1 91 ? -6.795 11.041 -10.944 1.00 80.25 91 THR A O 1
ATOM 716 N N . ILE A 1 92 ? -5.318 10.781 -9.281 1.00 73.69 92 ILE A N 1
ATOM 717 C CA . ILE A 1 92 ? -6.106 11.537 -8.305 1.00 73.69 92 ILE A CA 1
ATOM 718 C C . ILE A 1 92 ? -5.693 13.006 -8.371 1.00 73.69 92 ILE A C 1
ATOM 720 O O . ILE A 1 92 ? -4.630 13.390 -7.885 1.00 73.69 92 ILE A O 1
ATOM 724 N N . HIS A 1 93 ? -6.559 13.854 -8.918 1.00 74.31 93 HIS A N 1
ATOM 725 C CA . HIS A 1 93 ? -6.392 15.298 -8.797 1.00 74.31 93 HIS A CA 1
ATOM 726 C C . HIS A 1 93 ? -6.801 15.738 -7.383 1.00 74.31 93 HIS A C 1
ATOM 728 O O . HIS A 1 93 ? -7.963 15.541 -7.000 1.00 74.31 93 HIS A O 1
ATOM 734 N N . PRO A 1 94 ? -5.894 16.322 -6.576 1.00 60.62 94 PRO A N 1
ATOM 735 C CA . PRO A 1 94 ? -6.297 16.908 -5.308 1.00 60.62 94 PRO A CA 1
ATOM 736 C C . PRO A 1 94 ? -7.317 18.013 -5.603 1.00 60.62 94 PRO A C 1
ATOM 738 O O . PRO A 1 94 ? -7.059 18.906 -6.412 1.00 60.62 94 PRO A O 1
ATOM 741 N N . ARG A 1 95 ? -8.506 17.935 -4.989 1.00 59.25 95 ARG A N 1
ATOM 742 C CA . ARG A 1 95 ? -9.446 19.063 -5.028 1.00 59.25 95 ARG A CA 1
ATOM 743 C C . ARG A 1 95 ? -8.747 20.254 -4.362 1.00 59.25 95 ARG A C 1
ATOM 745 O O . ARG A 1 95 ? -8.181 20.073 -3.284 1.00 59.25 95 ARG A O 1
ATOM 752 N N . ARG A 1 96 ? -8.749 21.401 -5.053 1.00 41.50 96 ARG A N 1
ATOM 753 C CA . ARG A 1 96 ? -8.356 22.702 -4.491 1.00 41.50 96 ARG A CA 1
ATOM 754 C C . ARG A 1 96 ? -9.157 23.009 -3.234 1.00 41.50 96 ARG A C 1
ATOM 756 O O . ARG A 1 96 ? -10.346 22.613 -3.204 1.00 41.50 96 ARG A O 1
#

Sequence (96 aa):
MTLMTILSGGYGVDELVLERRQQKQDDKDRAVFAVARKSGMVSADFKLRHEYGTQQPMLWVPDQVLGAYGDACMGKTTAWALLEPHVRIETIHPRR

Secondary structure (DSSP, 8-state):
--HHHHHHHHH---EEEEEP--HHHHHHHHHHHHHHHHTTSS-TT-EEEEE-TTT-GGGGHHHHHHHHHHHHHTT--HHHHHHGGG------PPP-

pLDDT: mean 90.1, std 8.99, range [41.5, 97.44]

Mean predicted aligned error: 4.63 Å

Radius of gyration: 15.42 Å; Cα contacts (8 Å, |Δi|>4): 81; chains: 1; bounding box: 32×33×37 Å

Foldseek 3Di:
DDPQLCCVPVVVAQEDEAEDDPPVVVVVVVVVVVVCCVVVSHDVRRYYYYDHCVVPVCNCVVVLQVVQVVCVVVVNNPSVVVCVVVDDDDDDDPDD

Organism: NCBI:txid1892869